Protein AF-A0AAW9DK66-F1 (afdb_monomer_lite)

Radius of gyration: 19.28 Å; chains: 1; bounding box: 42×20×53 Å

Structure (mmCIF, N/CA/C/O backbone):
data_AF-A0AAW9DK66-F1
#
_entry.id   AF-A0AAW9DK66-F1
#
loop_
_atom_site.group_PDB
_atom_site.id
_atom_site.type_symbol
_atom_site.label_atom_id
_atom_site.label_alt_id
_atom_site.label_comp_id
_atom_site.label_asym_id
_atom_site.label_entity_id
_atom_site.label_seq_id
_atom_site.pdbx_PDB_ins_code
_atom_site.Cartn_x
_atom_site.Cartn_y
_atom_site.Cartn_z
_atom_site.occupancy
_atom_site.B_iso_or_equiv
_atom_si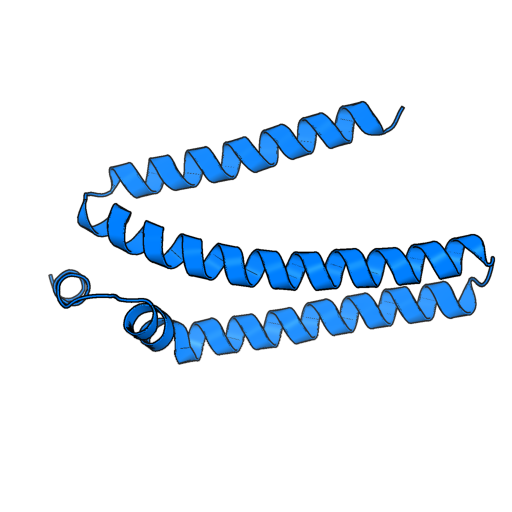te.auth_seq_id
_atom_site.auth_comp_id
_atom_site.auth_asym_id
_atom_site.auth_atom_id
_atom_site.pdbx_PDB_model_num
ATOM 1 N N . ARG A 1 1 ? 6.310 2.205 22.369 1.00 51.53 1 ARG A N 1
ATOM 2 C CA . ARG A 1 1 ? 7.383 1.221 22.062 1.00 51.53 1 ARG A CA 1
ATOM 3 C C . ARG A 1 1 ? 7.099 0.366 20.806 1.00 51.53 1 ARG A C 1
ATOM 5 O O . ARG A 1 1 ? 7.783 -0.623 20.610 1.00 51.53 1 ARG A O 1
ATOM 12 N N . LEU A 1 2 ? 6.180 0.779 19.915 1.00 68.31 2 LEU A N 1
ATOM 13 C CA . LEU A 1 2 ? 5.895 0.109 18.627 1.00 68.31 2 LEU A CA 1
ATOM 14 C C . LEU A 1 2 ? 6.586 0.768 17.414 1.00 68.31 2 LEU A C 1
ATOM 16 O O . LEU A 1 2 ? 6.625 0.183 16.343 1.00 68.31 2 LEU A O 1
ATOM 20 N N . ALA A 1 3 ? 7.151 1.971 17.575 1.00 76.00 3 ALA A N 1
ATOM 21 C CA . ALA A 1 3 ? 7.776 2.703 16.470 1.00 76.00 3 ALA A CA 1
ATOM 22 C C . ALA A 1 3 ? 9.069 2.041 15.962 1.00 76.00 3 ALA A C 1
ATOM 24 O O . ALA A 1 3 ? 9.317 2.021 14.768 1.00 76.00 3 ALA A O 1
ATOM 25 N N . LEU A 1 4 ? 9.865 1.457 16.864 1.00 85.12 4 LEU A N 1
ATOM 26 C CA . LEU A 1 4 ? 11.152 0.839 16.532 1.00 85.12 4 LEU A CA 1
ATOM 27 C C . LEU A 1 4 ? 11.012 -0.346 15.552 1.00 85.12 4 LEU A C 1
ATOM 29 O O . LEU A 1 4 ? 11.706 -0.334 14.539 1.00 85.12 4 LEU A O 1
ATOM 33 N N . PRO A 1 5 ? 10.094 -1.315 15.764 1.00 86.38 5 PRO A N 1
ATOM 34 C CA . PRO A 1 5 ? 9.862 -2.366 14.772 1.00 86.38 5 PRO A CA 1
ATOM 35 C C . PRO A 1 5 ? 9.268 -1.838 13.455 1.00 86.38 5 PRO A C 1
ATOM 37 O O . PRO A 1 5 ? 9.715 -2.262 12.395 1.00 86.38 5 PRO A O 1
ATOM 40 N N . ALA A 1 6 ? 8.348 -0.865 13.493 1.00 83.06 6 ALA A N 1
ATOM 41 C CA . ALA A 1 6 ? 7.745 -0.301 12.279 1.00 83.06 6 ALA A CA 1
ATOM 42 C C . ALA A 1 6 ? 8.762 0.438 11.386 1.00 83.06 6 ALA A C 1
ATOM 44 O O . ALA A 1 6 ? 8.734 0.309 10.162 1.00 83.06 6 ALA A O 1
ATOM 45 N N . THR A 1 7 ? 9.693 1.187 11.984 1.00 87.81 7 THR A N 1
ATOM 46 C CA . THR A 1 7 ? 10.763 1.863 11.235 1.00 87.81 7 THR A CA 1
ATOM 47 C C . THR A 1 7 ? 11.715 0.856 10.594 1.00 87.81 7 THR A C 1
ATOM 49 O O . THR A 1 7 ? 12.111 1.036 9.446 1.00 87.81 7 THR A O 1
ATOM 52 N N . VAL A 1 8 ? 12.065 -0.217 11.310 1.00 88.75 8 VAL A N 1
ATOM 53 C CA . VAL A 1 8 ? 12.927 -1.285 10.782 1.00 88.75 8 VAL A CA 1
ATOM 54 C C . VAL A 1 8 ? 12.256 -1.989 9.600 1.00 88.75 8 VAL A C 1
ATOM 56 O O . VAL A 1 8 ? 12.897 -2.190 8.573 1.00 88.75 8 VAL A O 1
ATOM 59 N N . GLU A 1 9 ? 10.961 -2.292 9.694 1.00 87.88 9 GLU A N 1
ATOM 60 C CA . GLU A 1 9 ? 10.196 -2.894 8.597 1.00 87.88 9 GLU A CA 1
ATOM 61 C C . GLU A 1 9 ? 10.164 -2.008 7.344 1.00 87.88 9 GLU A C 1
ATOM 63 O O . GLU A 1 9 ? 10.364 -2.496 6.232 1.00 87.88 9 GLU A O 1
ATOM 68 N N . ASN A 1 10 ? 10.002 -0.693 7.509 1.00 89.38 10 ASN A N 1
ATOM 69 C CA . ASN A 1 10 ? 10.006 0.244 6.385 1.00 89.38 10 ASN A CA 1
ATOM 70 C C . ASN A 1 10 ? 11.378 0.323 5.679 1.00 89.38 10 ASN A C 1
ATOM 72 O O . ASN A 1 10 ? 11.449 0.399 4.449 1.00 89.38 10 ASN A O 1
ATOM 76 N N . ILE A 1 11 ? 12.473 0.235 6.446 1.00 91.00 11 ILE A N 1
ATOM 77 C CA . ILE A 1 11 ? 13.837 0.151 5.899 1.00 91.00 11 ILE A CA 1
ATOM 78 C C . ILE A 1 11 ? 13.999 -1.127 5.069 1.00 91.00 11 ILE A C 1
ATOM 80 O O . ILE A 1 11 ? 14.498 -1.063 3.945 1.00 91.00 11 ILE A O 1
ATOM 84 N N . PHE A 1 12 ? 13.543 -2.274 5.581 1.00 91.12 12 PHE A N 1
ATOM 85 C CA . PHE A 1 12 ? 13.590 -3.536 4.839 1.00 91.12 12 PHE A CA 1
ATOM 86 C C . PHE A 1 12 ? 12.750 -3.490 3.559 1.00 91.12 12 PHE A C 1
ATOM 88 O O . PHE A 1 12 ? 13.242 -3.895 2.510 1.00 91.12 12 PHE A O 1
ATOM 95 N N . GLN A 1 13 ? 11.534 -2.940 3.609 1.00 87.56 13 GLN A N 1
ATOM 96 C CA . GLN A 1 13 ? 10.688 -2.729 2.426 1.00 87.56 13 GLN A CA 1
ATOM 97 C C . GLN A 1 13 ? 11.400 -1.908 1.341 1.00 87.56 13 GLN A C 1
ATOM 99 O O . GLN A 1 13 ? 11.413 -2.294 0.173 1.00 87.56 13 GLN A O 1
ATOM 104 N N . THR A 1 14 ? 12.047 -0.807 1.730 1.00 86.56 14 THR A N 1
ATOM 105 C CA . THR A 1 14 ? 12.786 0.049 0.790 1.00 86.56 14 THR A CA 1
ATOM 106 C C . THR A 1 14 ? 13.999 -0.674 0.198 1.00 86.56 14 THR A C 1
ATOM 108 O O . THR A 1 14 ? 14.261 -0.562 -0.999 1.00 86.56 14 THR A O 1
ATOM 111 N N . LEU A 1 15 ? 14.723 -1.453 1.010 1.00 89.44 15 LEU A N 1
ATOM 112 C CA . LEU A 1 15 ? 15.860 -2.254 0.546 1.00 89.44 15 LEU A CA 1
ATOM 113 C C . LEU A 1 15 ? 15.441 -3.327 -0.459 1.00 89.44 15 LEU A C 1
ATOM 115 O O . LEU A 1 15 ? 16.136 -3.507 -1.454 1.00 89.44 15 LEU A O 1
ATOM 119 N N . VAL A 1 16 ? 14.313 -4.005 -0.233 1.00 86.19 16 VAL A N 1
ATOM 120 C CA . VAL A 1 16 ? 13.775 -4.998 -1.177 1.00 86.19 16 VAL A CA 1
ATOM 121 C C . VAL A 1 16 ? 13.490 -4.345 -2.529 1.00 86.19 16 VAL A C 1
ATOM 123 O O . VAL A 1 16 ? 14.017 -4.804 -3.536 1.00 86.19 16 VAL A O 1
ATOM 126 N N . GLY A 1 17 ? 12.777 -3.213 -2.554 1.00 81.81 17 GLY A N 1
ATOM 127 C CA . GLY A 1 17 ? 12.497 -2.506 -3.811 1.00 81.81 17 GLY A CA 1
ATOM 128 C C . GLY A 1 17 ? 13.763 -2.034 -4.544 1.00 81.81 17 GLY A C 1
ATOM 129 O O . GLY A 1 17 ? 13.835 -2.076 -5.775 1.00 81.81 17 GLY A O 1
ATOM 130 N N . PHE A 1 18 ? 14.793 -1.627 -3.797 1.00 80.69 18 PHE A N 1
ATOM 131 C CA . PHE A 1 18 ? 16.087 -1.249 -4.369 1.00 80.69 18 PHE A CA 1
ATOM 132 C C . PHE A 1 18 ? 16.825 -2.448 -4.979 1.00 80.69 18 PHE A C 1
ATOM 134 O O . PHE A 1 18 ? 17.322 -2.358 -6.103 1.00 80.69 18 PHE A O 1
ATOM 141 N N . VAL A 1 19 ? 16.873 -3.577 -4.268 1.00 82.06 19 VAL A N 1
ATOM 142 C CA . VAL A 1 19 ? 17.522 -4.808 -4.743 1.00 82.06 19 VAL A CA 1
ATOM 143 C C . VAL A 1 19 ? 16.800 -5.377 -5.960 1.00 82.06 19 VAL A C 1
ATOM 145 O O . VAL A 1 19 ? 17.471 -5.741 -6.923 1.00 82.06 19 VAL A O 1
ATOM 148 N N . ASP A 1 20 ? 15.468 -5.384 -5.970 1.00 79.38 20 ASP A N 1
ATOM 149 C CA . ASP A 1 20 ? 14.677 -5.817 -7.127 1.00 79.38 20 ASP A CA 1
ATOM 150 C C . ASP A 1 20 ? 15.019 -4.976 -8.359 1.00 79.38 20 ASP A C 1
ATOM 152 O O . ASP A 1 20 ? 15.315 -5.509 -9.428 1.00 79.38 20 ASP A O 1
ATOM 156 N N . THR A 1 21 ? 15.085 -3.653 -8.197 1.00 72.62 21 THR A N 1
ATOM 157 C CA . THR A 1 21 ? 15.458 -2.746 -9.291 1.00 72.62 21 THR A CA 1
ATOM 158 C C . THR A 1 21 ? 16.874 -3.031 -9.804 1.00 72.62 21 THR A C 1
ATOM 160 O O . THR A 1 21 ? 17.095 -3.060 -11.015 1.00 72.62 21 THR A O 1
ATOM 163 N N . LEU A 1 22 ? 17.838 -3.279 -8.909 1.00 75.75 22 LEU A N 1
ATOM 164 C CA . LEU A 1 22 ? 19.216 -3.617 -9.283 1.00 75.75 22 LEU A CA 1
ATOM 165 C C . LEU A 1 22 ? 19.330 -4.972 -9.989 1.00 75.75 22 LEU A C 1
ATOM 167 O O . LEU A 1 22 ? 20.064 -5.080 -10.971 1.00 75.75 22 LEU A O 1
ATOM 171 N N . LEU A 1 23 ? 18.617 -5.993 -9.513 1.00 73.31 23 LEU A N 1
ATOM 172 C CA . LEU A 1 23 ? 18.601 -7.322 -10.127 1.00 73.31 23 LEU A CA 1
ATOM 173 C C . LEU A 1 23 ? 18.044 -7.261 -11.545 1.00 73.31 23 LEU A C 1
ATOM 175 O O . LEU A 1 23 ? 18.619 -7.860 -12.453 1.00 73.31 23 LEU A O 1
ATOM 179 N N . ILE A 1 24 ? 16.974 -6.494 -11.762 1.00 66.88 24 ILE A N 1
ATOM 180 C CA . ILE A 1 24 ? 16.423 -6.352 -13.109 1.00 66.88 24 ILE A CA 1
ATOM 181 C C . ILE A 1 24 ? 17.345 -5.491 -13.989 1.00 66.88 24 ILE A C 1
ATOM 183 O O . ILE A 1 24 ? 17.491 -5.767 -15.179 1.00 66.88 24 ILE A O 1
ATOM 187 N N . ALA A 1 25 ? 18.054 -4.511 -13.417 1.00 63.94 25 ALA A N 1
ATOM 188 C CA . ALA A 1 25 ? 19.043 -3.725 -14.155 1.00 63.94 25 ALA A CA 1
ATOM 189 C C . ALA A 1 25 ? 20.235 -4.558 -14.665 1.00 63.94 25 ALA A C 1
ATOM 191 O O . ALA A 1 25 ? 20.816 -4.227 -15.699 1.00 63.94 25 ALA A O 1
ATOM 192 N N . GLN A 1 26 ? 20.576 -5.661 -13.991 1.00 61.81 26 GLN A N 1
ATOM 193 C CA . GLN A 1 26 ? 21.634 -6.578 -14.429 1.00 61.81 26 GLN A CA 1
ATOM 194 C C . GLN A 1 26 ? 21.236 -7.473 -15.618 1.00 61.81 26 GLN A C 1
ATOM 196 O O . GLN A 1 26 ? 22.115 -8.084 -16.223 1.00 61.81 26 GLN A O 1
ATOM 201 N N . LEU A 1 27 ? 19.954 -7.521 -16.004 1.00 61.03 27 LEU A N 1
ATOM 202 C CA . LEU A 1 27 ? 19.465 -8.318 -17.141 1.00 61.03 27 LEU A CA 1
ATOM 203 C C . LEU A 1 27 ? 19.618 -7.614 -18.512 1.00 61.03 27 LEU A C 1
ATOM 205 O O . LEU A 1 27 ? 19.314 -8.218 -19.538 1.00 61.03 27 LEU A O 1
ATOM 209 N N . GLY A 1 28 ? 20.136 -6.377 -18.557 1.00 54.78 28 GLY A N 1
ATOM 210 C CA . GLY A 1 28 ? 20.507 -5.656 -19.789 1.00 54.78 28 GLY A CA 1
ATOM 211 C C . GLY A 1 28 ? 19.760 -4.329 -20.008 1.00 54.78 28 GLY A C 1
ATOM 212 O O . GLY A 1 28 ? 18.692 -4.097 -19.451 1.00 54.78 28 GLY A O 1
ATOM 213 N N . LEU A 1 29 ? 20.312 -3.438 -20.846 1.00 53.22 29 LEU A N 1
ATOM 214 C CA . LEU A 1 29 ? 19.831 -2.053 -21.050 1.00 53.22 29 LEU A CA 1
ATOM 215 C C . LEU A 1 29 ? 18.362 -1.964 -21.530 1.00 53.22 29 LEU A C 1
ATOM 217 O O . LEU A 1 29 ? 17.654 -1.028 -21.168 1.00 53.22 29 LEU A O 1
ATOM 221 N N . VAL A 1 30 ? 17.890 -2.970 -22.279 1.00 53.47 30 VAL A N 1
ATOM 222 C CA . VAL A 1 30 ? 16.486 -3.101 -22.725 1.00 53.47 30 VAL A CA 1
ATOM 223 C C . VAL A 1 30 ? 15.548 -3.439 -21.556 1.00 53.47 30 VAL A C 1
ATOM 225 O O . VAL A 1 30 ? 14.393 -3.018 -21.540 1.00 53.47 30 VAL A O 1
ATOM 228 N N . ALA A 1 31 ? 16.042 -4.148 -20.536 1.00 55.34 31 ALA A N 1
ATOM 229 C CA . ALA A 1 31 ? 15.280 -4.433 -19.325 1.00 55.34 31 ALA A CA 1
ATOM 230 C C . ALA A 1 31 ? 15.136 -3.181 -18.449 1.00 55.34 31 ALA A C 1
ATOM 232 O O . ALA A 1 31 ? 14.084 -2.976 -17.862 1.00 55.34 31 ALA A O 1
ATOM 233 N N . VAL A 1 32 ? 16.136 -2.293 -18.403 1.00 52.75 32 VAL A N 1
ATOM 234 C CA . VAL A 1 32 ? 16.082 -1.068 -17.581 1.00 52.75 32 VAL A CA 1
ATOM 235 C C . VAL A 1 32 ? 15.009 -0.090 -18.068 1.00 52.75 32 VAL A C 1
ATOM 237 O O . VAL A 1 32 ? 14.267 0.455 -17.251 1.00 52.75 32 VAL A O 1
ATOM 240 N N . THR A 1 33 ? 14.878 0.119 -19.380 1.00 54.41 33 THR A N 1
ATOM 241 C CA . THR A 1 33 ? 13.823 0.984 -19.941 1.00 54.41 33 THR A CA 1
ATOM 242 C C . THR A 1 33 ? 12.435 0.364 -19.769 1.00 54.41 33 THR A C 1
ATOM 244 O O . THR A 1 33 ? 11.498 1.063 -19.379 1.00 54.41 33 THR A O 1
ATOM 247 N N . ALA A 1 34 ? 12.311 -0.957 -19.945 1.00 56.56 34 ALA A N 1
ATOM 248 C CA . ALA A 1 34 ? 11.080 -1.693 -19.653 1.00 56.56 34 ALA A CA 1
ATOM 249 C C . ALA A 1 34 ? 10.692 -1.625 -18.161 1.00 56.56 34 ALA A C 1
ATOM 251 O O . ALA A 1 34 ? 9.520 -1.435 -17.832 1.00 56.56 34 ALA A O 1
ATOM 252 N N . VAL A 1 35 ? 11.667 -1.710 -17.252 1.00 60.81 35 VAL A N 1
ATOM 253 C CA . VAL A 1 35 ? 11.465 -1.582 -15.799 1.00 60.81 35 VAL A CA 1
ATOM 254 C C . VAL A 1 35 ? 11.097 -0.169 -15.404 1.00 60.81 35 VAL A C 1
ATOM 256 O O . VAL A 1 35 ? 10.249 -0.007 -14.539 1.00 60.81 35 VAL A O 1
ATOM 259 N N . GLY A 1 36 ? 11.689 0.854 -16.022 1.00 62.91 36 GLY A N 1
ATOM 260 C CA . GLY A 1 36 ? 11.332 2.248 -15.766 1.00 62.91 36 GLY A CA 1
ATOM 261 C C . GLY A 1 36 ? 9.844 2.501 -16.013 1.00 62.91 36 GLY A C 1
ATOM 262 O O . GLY A 1 36 ? 9.156 3.024 -15.136 1.00 62.91 36 GLY A O 1
ATOM 263 N N . LEU A 1 37 ? 9.328 2.031 -17.155 1.00 61.91 37 LEU A N 1
ATOM 264 C CA . LEU A 1 37 ? 7.898 2.095 -17.476 1.00 61.91 37 LEU A CA 1
ATOM 265 C C . LEU A 1 37 ? 7.049 1.250 -16.516 1.00 61.91 37 LEU A C 1
ATOM 267 O O . LEU A 1 37 ? 6.014 1.710 -16.029 1.00 61.91 37 LEU A O 1
ATOM 271 N N . ALA A 1 38 ? 7.496 0.030 -16.208 1.00 65.81 38 ALA A N 1
ATOM 272 C CA . ALA A 1 38 ? 6.817 -0.833 -15.249 1.00 65.81 38 ALA A CA 1
ATOM 273 C C . ALA A 1 38 ? 6.748 -0.192 -13.853 1.00 65.81 38 ALA A C 1
ATOM 275 O O . ALA A 1 38 ? 5.714 -0.289 -13.199 1.00 65.81 38 ALA A O 1
ATOM 276 N N . ASN A 1 39 ? 7.789 0.527 -13.423 1.00 67.56 39 ASN A N 1
ATOM 277 C CA . ASN A 1 39 ? 7.830 1.241 -12.146 1.00 67.56 39 ASN A CA 1
ATOM 278 C C . ASN A 1 39 ? 6.858 2.420 -12.113 1.00 67.56 39 ASN A C 1
ATOM 280 O O . ASN A 1 39 ? 6.237 2.670 -11.084 1.00 67.56 39 ASN A O 1
ATOM 284 N N . THR A 1 40 ? 6.676 3.141 -13.222 1.00 70.00 40 THR A N 1
ATOM 285 C CA . THR A 1 40 ? 5.646 4.187 -13.305 1.00 70.00 40 THR A CA 1
ATOM 286 C C . THR A 1 40 ? 4.251 3.595 -13.123 1.00 70.00 40 THR A C 1
ATOM 288 O O . THR A 1 40 ? 3.463 4.121 -12.337 1.00 70.00 40 THR A O 1
ATOM 291 N N . ILE A 1 41 ? 3.962 2.467 -13.780 1.00 72.12 41 ILE A N 1
ATOM 292 C CA . ILE A 1 41 ? 2.699 1.741 -13.597 1.00 72.12 41 ILE A CA 1
ATOM 293 C C . ILE A 1 41 ? 2.578 1.272 -12.142 1.00 72.12 41 ILE A C 1
ATOM 295 O O . ILE A 1 41 ? 1.564 1.536 -11.498 1.00 72.12 41 ILE A O 1
ATOM 299 N N . LEU A 1 42 ? 3.626 0.660 -11.590 1.00 75.19 42 LEU A N 1
ATOM 300 C CA . LEU A 1 42 ? 3.665 0.199 -10.204 1.00 75.19 42 LEU A CA 1
ATOM 301 C C . LEU A 1 42 ? 3.371 1.341 -9.222 1.00 75.19 42 LEU A C 1
ATOM 303 O O . LEU A 1 42 ? 2.581 1.154 -8.304 1.00 75.19 42 LEU A O 1
ATOM 307 N N . ASN A 1 43 ? 3.928 2.534 -9.446 1.00 76.75 43 ASN A N 1
ATOM 308 C CA . ASN A 1 43 ? 3.686 3.717 -8.620 1.00 76.75 43 ASN A CA 1
ATOM 309 C C . ASN A 1 43 ? 2.227 4.183 -8.665 1.00 76.75 43 ASN A C 1
ATOM 311 O O . ASN A 1 43 ? 1.683 4.564 -7.631 1.00 76.75 43 ASN A O 1
ATOM 315 N N . VAL A 1 44 ? 1.568 4.128 -9.827 1.00 79.31 44 VAL A N 1
ATOM 316 C CA . VAL A 1 44 ? 0.131 4.440 -9.930 1.00 79.31 44 VAL A CA 1
ATOM 317 C C . VAL A 1 44 ? -0.693 3.433 -9.129 1.00 79.31 44 VAL A C 1
ATOM 319 O O . VAL A 1 44 ? -1.575 3.828 -8.366 1.00 79.31 44 VAL A O 1
ATOM 322 N N . TYR A 1 45 ? -0.378 2.141 -9.243 1.00 78.19 45 TYR A N 1
ATOM 323 C CA . TYR A 1 45 ? -1.037 1.101 -8.449 1.00 78.19 45 TYR A CA 1
ATOM 324 C C . TYR A 1 45 ? -0.806 1.333 -6.951 1.00 78.19 45 TYR A C 1
ATOM 326 O O . TYR A 1 45 ? -1.762 1.343 -6.176 1.00 78.19 45 TYR A O 1
ATOM 334 N N . LEU A 1 46 ? 0.441 1.587 -6.546 1.00 81.38 46 LEU A N 1
ATOM 335 C CA . LEU A 1 46 ? 0.822 1.908 -5.169 1.00 81.38 46 LEU A CA 1
ATOM 336 C C . LEU A 1 46 ? 0.056 3.117 -4.633 1.00 81.38 46 LEU A C 1
ATOM 338 O O . LEU A 1 46 ? -0.438 3.060 -3.512 1.00 81.38 46 LEU A O 1
ATOM 342 N N . ALA A 1 47 ? -0.102 4.177 -5.428 1.00 82.56 47 ALA A N 1
ATOM 343 C CA . ALA A 1 47 ? -0.855 5.363 -5.036 1.00 82.56 47 ALA A CA 1
ATOM 344 C C . ALA A 1 47 ? -2.332 5.040 -4.758 1.00 82.56 47 ALA A C 1
ATOM 346 O O . ALA A 1 47 ? -2.881 5.484 -3.748 1.00 82.56 47 ALA A O 1
ATOM 347 N N . VAL A 1 48 ? -2.970 4.225 -5.604 1.00 84.25 48 VAL A N 1
ATOM 348 C CA . VAL A 1 48 ? -4.367 3.807 -5.403 1.00 84.25 48 VAL A CA 1
ATOM 349 C C . VAL A 1 48 ? -4.503 2.899 -4.180 1.00 84.25 48 VAL A C 1
ATOM 351 O O . VAL A 1 48 ? -5.397 3.105 -3.356 1.00 84.25 48 VAL A O 1
ATOM 354 N N . TYR A 1 49 ? -3.596 1.935 -4.009 1.00 83.56 49 TYR A N 1
ATOM 355 C CA . TYR A 1 49 ? -3.577 1.075 -2.824 1.00 83.56 49 TYR A CA 1
ATOM 356 C C . TYR A 1 49 ? -3.323 1.864 -1.539 1.00 83.56 49 TYR A C 1
ATOM 358 O O . TYR A 1 49 ? -3.990 1.614 -0.536 1.00 83.56 49 TYR A O 1
ATOM 366 N N . MET A 1 50 ? -2.422 2.850 -1.562 1.00 86.12 50 MET A N 1
ATOM 367 C CA . MET A 1 50 ? -2.205 3.757 -0.436 1.00 86.12 50 MET A CA 1
ATOM 368 C C . MET A 1 50 ? -3.458 4.572 -0.128 1.00 86.12 50 MET A C 1
ATOM 370 O O . MET A 1 50 ? -3.845 4.650 1.035 1.00 86.12 50 MET A O 1
ATOM 374 N N . ALA A 1 51 ? -4.129 5.135 -1.135 1.00 87.00 51 ALA A N 1
ATOM 375 C CA . ALA A 1 51 ? -5.363 5.893 -0.934 1.00 87.00 51 ALA A CA 1
ATOM 376 C C . ALA A 1 51 ? -6.455 5.038 -0.270 1.00 87.00 51 ALA A C 1
ATOM 378 O O . ALA A 1 51 ? -7.087 5.474 0.696 1.00 87.00 51 ALA A O 1
ATOM 379 N N . LEU A 1 52 ? -6.630 3.796 -0.731 1.00 87.56 52 LEU A N 1
ATOM 380 C CA . LEU A 1 52 ? -7.554 2.837 -0.122 1.00 87.56 52 LEU A CA 1
ATOM 381 C C . LEU A 1 52 ? -7.145 2.465 1.302 1.00 87.56 52 LEU A C 1
ATOM 383 O O . LEU A 1 52 ? -7.986 2.479 2.198 1.00 87.56 52 LEU A O 1
ATOM 387 N N . GLY A 1 53 ? -5.866 2.162 1.525 1.00 85.94 53 GLY A N 1
ATOM 388 C CA . GLY A 1 53 ? -5.341 1.787 2.835 1.00 85.94 53 GLY A CA 1
ATOM 389 C C . GLY A 1 53 ? -5.500 2.905 3.863 1.00 85.94 53 GLY A C 1
ATOM 390 O O . GLY A 1 53 ? -5.998 2.669 4.964 1.00 85.94 53 GLY A O 1
ATOM 391 N N . VAL A 1 54 ? -5.150 4.138 3.495 1.00 88.25 54 VAL A N 1
ATOM 392 C CA . VAL A 1 54 ? -5.310 5.323 4.348 1.00 88.25 54 VAL A CA 1
ATOM 393 C C . VAL A 1 54 ? -6.790 5.609 4.609 1.00 88.25 54 VAL A C 1
ATOM 395 O O . VAL A 1 54 ? -7.165 5.817 5.761 1.00 88.25 54 VAL A O 1
ATOM 398 N N . GLY A 1 55 ? -7.648 5.558 3.585 1.00 87.25 55 GLY A N 1
ATOM 399 C CA . GLY A 1 55 ? -9.092 5.775 3.733 1.00 87.25 55 GLY A CA 1
ATOM 400 C C . GLY A 1 55 ? -9.764 4.738 4.638 1.00 87.25 55 GLY A C 1
ATOM 401 O O . GLY A 1 55 ? -10.510 5.097 5.552 1.00 87.25 55 GLY A O 1
ATOM 402 N N . ALA A 1 56 ? -9.448 3.456 4.446 1.00 86.69 56 ALA A N 1
ATOM 403 C CA . ALA A 1 56 ? -9.930 2.371 5.295 1.00 86.69 56 ALA A CA 1
ATOM 404 C C . ALA A 1 56 ? -9.436 2.524 6.739 1.00 86.69 56 ALA A C 1
ATOM 406 O O . ALA A 1 56 ? -10.230 2.449 7.676 1.00 86.69 56 ALA A O 1
ATOM 407 N N . THR A 1 57 ? -8.145 2.807 6.925 1.00 87.25 57 THR A N 1
ATOM 408 C CA . THR A 1 57 ? -7.555 3.009 8.255 1.00 87.25 57 THR A CA 1
ATOM 409 C C . THR A 1 57 ? -8.192 4.198 8.970 1.00 87.25 57 THR A C 1
ATOM 411 O O . THR A 1 57 ? -8.483 4.100 10.159 1.00 87.25 57 THR A O 1
ATOM 414 N N . ALA A 1 58 ? -8.481 5.294 8.264 1.00 88.44 58 ALA A N 1
ATOM 415 C CA . ALA A 1 58 ? -9.152 6.461 8.832 1.00 88.44 58 ALA A CA 1
ATOM 416 C C . ALA A 1 58 ? -10.581 6.140 9.307 1.00 88.44 58 ALA A C 1
ATOM 418 O O . ALA A 1 58 ? -10.962 6.520 10.417 1.00 88.44 58 ALA A O 1
ATOM 419 N N . LEU A 1 59 ? -11.362 5.401 8.509 1.00 85.56 59 LEU A N 1
ATOM 420 C CA . LEU A 1 59 ? -12.709 4.956 8.890 1.00 85.56 59 LEU A CA 1
ATOM 421 C C . LEU A 1 59 ? -12.679 4.002 10.091 1.00 85.56 59 LEU A C 1
ATOM 423 O O . LEU A 1 59 ? -13.463 4.162 11.030 1.00 85.56 59 LEU A O 1
ATOM 427 N N . ILE A 1 60 ? -11.743 3.052 10.089 1.00 86.81 60 ILE A N 1
ATOM 428 C CA . ILE A 1 60 ? -11.535 2.099 11.184 1.00 86.81 60 ILE A CA 1
ATOM 429 C C . ILE A 1 60 ? -11.138 2.846 12.462 1.00 86.81 60 ILE A C 1
ATOM 431 O O . ILE A 1 60 ? -11.796 2.685 13.489 1.00 86.81 60 ILE A O 1
ATOM 435 N N . ALA A 1 61 ? -10.141 3.732 12.399 1.00 86.31 61 ALA A N 1
ATOM 436 C CA . ALA A 1 61 ? -9.694 4.540 13.533 1.00 86.31 61 ALA A CA 1
ATOM 437 C C . ALA A 1 61 ? -10.831 5.391 14.117 1.00 86.31 61 ALA A C 1
ATOM 439 O O . ALA A 1 61 ? -10.974 5.472 15.338 1.00 86.31 61 ALA A O 1
ATOM 440 N N . ARG A 1 62 ? -11.691 5.962 13.261 1.00 85.75 62 ARG A N 1
ATOM 441 C CA . ARG A 1 62 ? -12.872 6.718 13.696 1.00 85.75 62 ARG A CA 1
ATOM 442 C C . ARG A 1 62 ? -13.881 5.836 14.435 1.00 85.75 62 ARG A C 1
ATOM 444 O O . ARG A 1 62 ? -14.370 6.248 15.483 1.00 85.75 62 ARG A O 1
ATOM 451 N N . SER A 1 63 ? -14.165 4.631 13.936 1.00 84.31 63 SER A N 1
ATOM 452 C CA . SER A 1 63 ? -15.067 3.686 14.619 1.00 84.31 63 SER A CA 1
ATOM 453 C C . SER A 1 63 ? -14.500 3.160 15.944 1.00 84.31 63 SER A C 1
ATOM 455 O O . SER A 1 63 ? -15.238 3.063 16.921 1.00 84.31 63 SER A O 1
ATOM 457 N N . ILE A 1 64 ? -13.183 2.921 16.022 1.00 86.50 64 ILE A N 1
ATOM 458 C CA . ILE A 1 64 ? -12.499 2.558 17.274 1.00 86.50 64 ILE A CA 1
ATOM 459 C C . ILE A 1 64 ? -12.634 3.691 18.298 1.00 86.50 64 ILE A C 1
ATOM 461 O O . ILE A 1 64 ? -12.995 3.436 19.445 1.00 86.50 64 ILE A O 1
ATOM 465 N N . GLY A 1 65 ? -12.382 4.938 17.886 1.00 85.75 65 GLY A N 1
ATOM 466 C CA . GLY A 1 65 ? -12.489 6.111 18.758 1.00 85.75 65 GLY A CA 1
ATOM 467 C C . GLY A 1 65 ? -13.911 6.390 19.255 1.00 85.75 65 GLY A C 1
ATOM 468 O O . GLY A 1 65 ? -14.076 6.911 20.353 1.00 85.75 65 GLY A O 1
ATOM 469 N N . ALA A 1 66 ? -14.934 6.011 18.483 1.00 87.06 66 ALA A N 1
ATOM 470 C CA . ALA A 1 66 ? -16.342 6.137 18.864 1.00 87.06 66 ALA A CA 1
ATOM 471 C C . ALA A 1 66 ? -16.841 5.011 19.795 1.00 87.06 66 ALA A C 1
ATOM 473 O O . ALA A 1 66 ? -17.960 5.091 20.293 1.00 87.06 66 ALA A O 1
ATOM 474 N N . GLY A 1 67 ? -16.045 3.958 20.025 1.00 84.56 67 GLY A N 1
ATOM 475 C CA . GLY A 1 67 ? -16.434 2.805 20.847 1.00 84.56 67 GLY A CA 1
ATOM 476 C C . GLY A 1 67 ? -17.478 1.879 20.205 1.00 84.56 67 GLY A C 1
ATOM 477 O O . GLY A 1 67 ? -17.907 0.913 20.837 1.00 84.56 67 GLY A O 1
ATOM 478 N N . ASP A 1 68 ? -17.861 2.133 18.953 1.00 84.38 68 ASP A N 1
ATOM 479 C CA . ASP A 1 68 ? -18.867 1.365 18.222 1.00 84.38 68 ASP A CA 1
ATOM 480 C C . ASP A 1 68 ? -18.237 0.127 17.563 1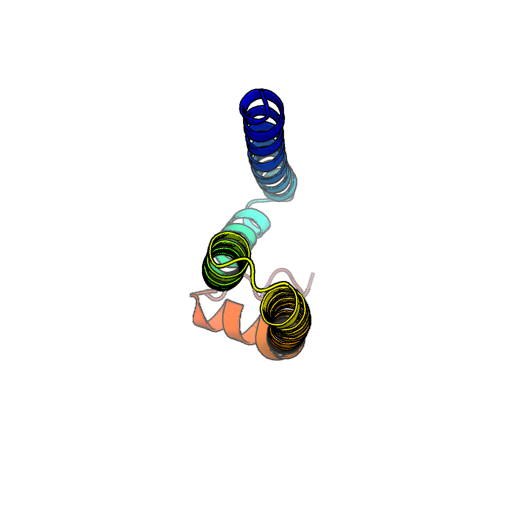.00 84.38 68 ASP A C 1
ATOM 482 O O . ASP A 1 68 ? -17.716 0.160 16.442 1.00 84.38 68 ASP A O 1
ATOM 486 N N . ARG A 1 69 ? -18.261 -0.989 18.300 1.00 79.75 69 ARG A N 1
ATOM 487 C CA . ARG A 1 69 ? -17.703 -2.278 17.857 1.00 79.75 69 ARG A CA 1
ATOM 488 C C . ARG A 1 69 ? -18.489 -2.925 16.714 1.00 79.75 69 ARG A C 1
ATOM 490 O O . ARG A 1 69 ? -17.911 -3.721 15.966 1.00 79.7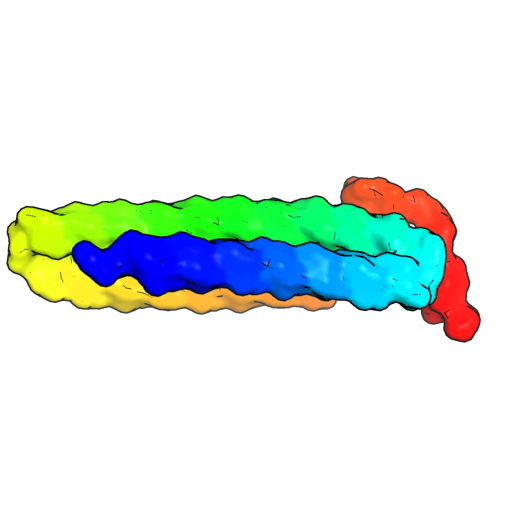5 69 ARG A O 1
ATOM 497 N N . GLU A 1 70 ? -19.774 -2.611 16.581 1.00 83.19 70 GLU A N 1
ATOM 498 C CA . GLU A 1 70 ? -20.625 -3.160 15.525 1.00 83.19 70 GLU A CA 1
ATOM 499 C C . GLU A 1 70 ? -20.265 -2.507 14.187 1.00 83.19 70 GLU A C 1
ATOM 501 O O . GLU A 1 70 ? -19.880 -3.203 13.239 1.00 83.19 70 GLU A O 1
ATOM 506 N N . SER A 1 71 ? -20.216 -1.172 14.161 1.00 79.06 71 SER A N 1
ATOM 507 C CA . SER A 1 71 ? -19.759 -0.405 12.997 1.00 79.06 71 SER A CA 1
ATOM 508 C C . SER A 1 71 ? -18.293 -0.677 12.654 1.00 79.06 71 SER A C 1
ATOM 510 O O . SER A 1 71 ? -17.940 -0.739 11.477 1.00 79.06 71 SER A O 1
ATOM 512 N N . LEU A 1 72 ? -17.427 -0.909 13.649 1.00 81.44 72 LEU A N 1
ATOM 513 C CA . LEU A 1 72 ? -16.031 -1.305 13.425 1.00 81.44 72 LEU A CA 1
ATOM 514 C C . LEU A 1 72 ? -15.930 -2.595 12.604 1.00 81.44 72 LEU A C 1
ATOM 516 O O . LEU A 1 72 ? -15.215 -2.647 11.603 1.00 81.44 72 LEU A O 1
ATOM 520 N N . THR A 1 73 ? -16.648 -3.640 13.017 1.00 83.75 73 THR A N 1
ATOM 521 C CA . THR A 1 73 ? -16.603 -4.947 12.344 1.00 83.75 73 THR A CA 1
ATOM 522 C C . THR A 1 73 ? -17.146 -4.843 10.919 1.00 83.75 73 THR A C 1
ATOM 524 O O . THR A 1 73 ? -16.588 -5.441 9.994 1.00 83.75 73 THR A O 1
ATOM 527 N N . PHE A 1 74 ? -18.195 -4.039 10.727 1.00 87.19 74 PHE A N 1
ATOM 528 C CA . PHE A 1 74 ? -18.756 -3.748 9.413 1.00 87.19 74 PHE A CA 1
ATOM 529 C C . PHE A 1 74 ? -17.753 -3.014 8.508 1.00 87.19 74 PHE A C 1
ATOM 531 O O . PHE A 1 74 ? -17.476 -3.484 7.404 1.00 87.19 74 PHE A O 1
ATOM 538 N N . HIS A 1 75 ? -17.131 -1.930 8.986 1.00 86.38 75 HIS A N 1
ATOM 539 C CA . HIS A 1 75 ? -16.138 -1.167 8.222 1.00 86.38 75 HIS A CA 1
ATOM 540 C C . HIS A 1 75 ? -14.899 -1.993 7.873 1.00 86.38 75 HIS A C 1
ATOM 542 O O . HIS A 1 75 ? -14.413 -1.905 6.748 1.00 86.38 75 HIS A O 1
ATOM 548 N N . VAL A 1 76 ? -14.403 -2.827 8.793 1.00 85.25 76 VAL A N 1
ATOM 549 C CA . VAL A 1 76 ? -13.261 -3.719 8.530 1.00 85.25 76 VAL A CA 1
ATOM 550 C C . VAL A 1 76 ? -13.604 -4.733 7.440 1.00 85.25 76 VAL A C 1
ATOM 552 O O . VAL A 1 76 ? -12.824 -4.911 6.505 1.00 85.25 76 VAL A O 1
ATOM 555 N N . ARG A 1 77 ? -14.779 -5.376 7.513 1.00 87.31 77 ARG A N 1
ATOM 556 C CA . ARG A 1 77 ? -15.231 -6.309 6.468 1.00 87.31 77 ARG A CA 1
ATOM 557 C C . ARG A 1 77 ? -15.397 -5.614 5.125 1.00 87.31 77 ARG A C 1
ATOM 559 O O . ARG A 1 77 ? -14.948 -6.146 4.115 1.00 87.31 77 ARG A O 1
ATOM 566 N N . GLN A 1 78 ? -16.020 -4.442 5.113 1.00 88.88 78 GLN A N 1
ATOM 567 C CA . GLN A 1 78 ? -16.232 -3.686 3.887 1.00 88.88 78 GLN A CA 1
ATOM 568 C C . GLN A 1 78 ? -14.903 -3.241 3.272 1.00 88.88 78 GLN A C 1
ATOM 570 O O . GLN A 1 78 ? -14.725 -3.396 2.068 1.00 88.88 78 GLN A O 1
ATOM 575 N N . ALA A 1 79 ? -13.953 -2.767 4.082 1.00 86.88 79 ALA A N 1
ATOM 576 C CA . ALA A 1 79 ? -12.610 -2.427 3.628 1.00 86.88 79 ALA A CA 1
ATOM 577 C C . ALA A 1 79 ? -11.899 -3.639 3.013 1.00 86.88 79 ALA A C 1
ATOM 579 O O . ALA A 1 79 ? -11.361 -3.526 1.919 1.00 86.88 79 ALA A O 1
ATOM 580 N N . LEU A 1 80 ? -11.969 -4.810 3.653 1.00 87.19 80 LEU A N 1
ATOM 581 C CA . LEU A 1 80 ? -11.407 -6.058 3.124 1.00 87.19 80 LEU A CA 1
ATOM 582 C C . LEU A 1 80 ? -12.015 -6.447 1.772 1.00 87.19 80 LEU A C 1
ATOM 584 O O . LEU A 1 80 ? -11.282 -6.712 0.821 1.00 87.19 80 LEU A O 1
ATOM 588 N N . VAL A 1 81 ? -13.346 -6.457 1.671 1.00 90.00 81 VAL A N 1
ATOM 589 C CA . VAL A 1 81 ? -14.056 -6.780 0.423 1.00 90.00 81 VAL A CA 1
ATOM 590 C C . VAL A 1 81 ? -13.702 -5.779 -0.675 1.00 90.00 81 VAL A C 1
ATOM 592 O O . VAL A 1 81 ? -13.463 -6.178 -1.812 1.00 90.00 81 VAL A O 1
ATOM 595 N N . LEU A 1 82 ? -13.615 -4.492 -0.337 1.00 87.56 82 LEU A N 1
ATOM 596 C CA . LEU A 1 82 ? -13.253 -3.439 -1.278 1.00 87.56 82 LEU A CA 1
ATOM 597 C C . LEU A 1 82 ? -11.800 -3.584 -1.746 1.00 87.56 82 LEU A C 1
ATOM 599 O O . LEU A 1 82 ? -11.545 -3.505 -2.941 1.00 87.56 82 LEU A O 1
ATOM 603 N N . SER A 1 83 ? -10.857 -3.855 -0.840 1.00 85.31 83 SER A N 1
ATOM 604 C CA . SER A 1 83 ? -9.452 -4.097 -1.181 1.00 85.31 83 SER A CA 1
ATOM 605 C C . SER A 1 83 ? -9.290 -5.303 -2.104 1.00 85.31 83 SER A C 1
ATOM 607 O O . SER A 1 83 ? -8.563 -5.213 -3.091 1.00 85.31 83 SER A O 1
ATOM 609 N N . VAL A 1 84 ? -9.995 -6.406 -1.834 1.00 87.25 84 VAL A N 1
ATOM 610 C CA . VAL A 1 84 ? -9.983 -7.595 -2.702 1.00 87.25 84 VAL A CA 1
ATOM 611 C C . VAL A 1 84 ? -10.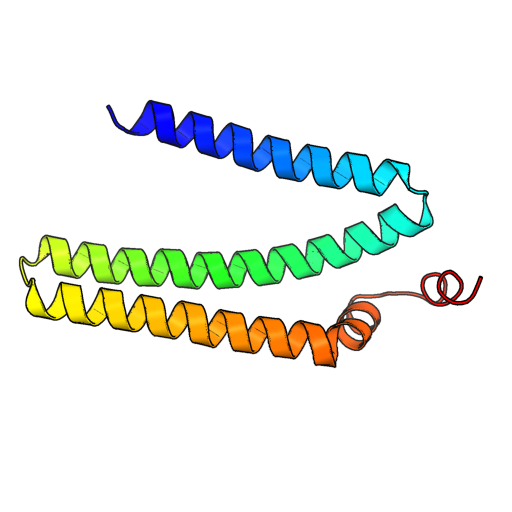633 -7.294 -4.052 1.00 87.25 84 VAL A C 1
ATOM 613 O O . VAL A 1 84 ? -10.069 -7.644 -5.084 1.00 87.25 84 VAL A O 1
ATOM 616 N N . GLY A 1 85 ? -11.782 -6.615 -4.072 1.00 89.56 85 GLY A N 1
ATOM 617 C CA . GLY A 1 85 ? -12.484 -6.26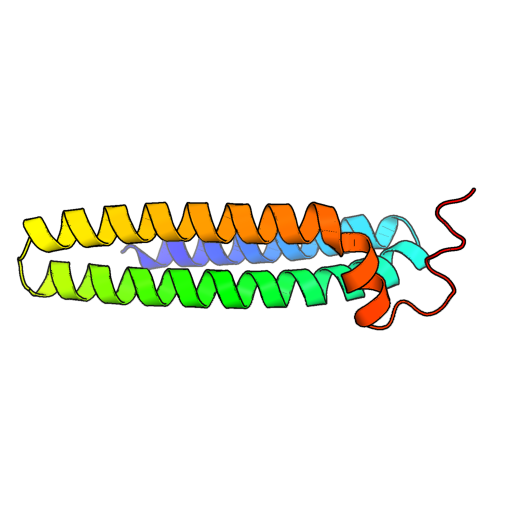6 -5.309 1.00 89.56 85 GLY A CA 1
ATOM 618 C C . GLY A 1 85 ? -11.668 -5.333 -6.202 1.00 89.56 85 GLY A C 1
ATOM 619 O O . GLY A 1 85 ? -11.535 -5.579 -7.399 1.00 89.56 85 GLY A O 1
ATOM 620 N N . VAL A 1 86 ? -11.058 -4.303 -5.614 1.00 85.44 86 VAL A N 1
ATOM 621 C CA . VAL A 1 86 ? -10.172 -3.387 -6.336 1.00 85.44 86 VAL A CA 1
ATOM 622 C C . VAL A 1 86 ? -8.914 -4.116 -6.802 1.00 85.44 86 VAL A C 1
ATOM 624 O O . VAL A 1 86 ? -8.531 -3.961 -7.958 1.00 85.44 86 VAL A O 1
ATOM 627 N N . GLY A 1 87 ? -8.315 -4.969 -5.969 1.00 83.88 87 GLY A N 1
ATOM 628 C CA . GLY A 1 87 ? -7.153 -5.759 -6.369 1.00 83.88 87 GLY A CA 1
ATOM 629 C C . GLY A 1 87 ? -7.448 -6.731 -7.510 1.00 83.88 87 GLY A C 1
ATOM 630 O O . GLY A 1 87 ? -6.653 -6.850 -8.439 1.00 83.88 87 GLY A O 1
ATOM 631 N N . MET A 1 88 ? -8.620 -7.365 -7.503 1.00 86.69 88 MET A N 1
ATOM 632 C CA . MET A 1 88 ? -9.059 -8.249 -8.581 1.00 86.69 88 MET A CA 1
ATOM 633 C C . MET A 1 88 ? -9.329 -7.474 -9.873 1.00 86.69 88 MET A C 1
ATOM 635 O O . MET A 1 88 ? -8.924 -7.922 -10.943 1.00 86.69 88 MET A O 1
ATOM 639 N N . LEU A 1 89 ? -9.946 -6.291 -9.778 1.00 85.00 89 LEU A N 1
ATOM 640 C CA . LEU A 1 89 ? -10.164 -5.398 -10.915 1.00 85.00 89 LEU A CA 1
ATOM 641 C C . LEU A 1 89 ? -8.835 -4.947 -11.530 1.00 85.00 89 LEU A C 1
ATOM 643 O O . LEU A 1 89 ? -8.645 -5.076 -12.735 1.00 85.00 89 LEU A O 1
ATOM 647 N N . PHE A 1 90 ? -7.899 -4.473 -10.708 1.00 80.88 90 PHE A N 1
ATOM 648 C CA . PHE A 1 90 ? -6.565 -4.074 -11.152 1.00 80.88 90 PHE A CA 1
ATOM 649 C C . PHE A 1 90 ? -5.761 -5.249 -11.713 1.00 80.88 90 PHE A C 1
ATOM 651 O O . PHE A 1 90 ? -5.095 -5.090 -12.730 1.00 80.88 90 PHE A O 1
ATOM 658 N N . GLY A 1 91 ? -5.859 -6.440 -11.118 1.00 80.44 91 GLY A N 1
ATOM 659 C CA . GLY A 1 91 ? -5.238 -7.656 -11.645 1.00 80.44 91 GLY A CA 1
ATOM 660 C C . GLY A 1 91 ? -5.779 -8.037 -13.025 1.00 80.44 91 GLY A C 1
ATOM 661 O O . GLY A 1 91 ? -5.001 -8.287 -13.943 1.00 80.44 91 GLY A O 1
ATOM 662 N N . LEU A 1 92 ? -7.103 -8.007 -13.206 1.00 82.62 92 LEU A N 1
ATOM 663 C CA . LEU A 1 92 ? -7.757 -8.233 -14.500 1.00 82.62 92 LEU A CA 1
ATOM 664 C C . LEU A 1 92 ? -7.369 -7.176 -15.534 1.00 82.62 92 LEU A C 1
ATOM 666 O O . LEU A 1 92 ? -7.035 -7.520 -16.666 1.00 82.62 92 LEU A O 1
ATOM 670 N N . LEU A 1 93 ? -7.370 -5.900 -15.146 1.00 75.56 93 LEU A N 1
ATOM 671 C CA . LEU A 1 93 ? -6.938 -4.807 -16.013 1.00 75.56 93 LEU A CA 1
ATOM 672 C C . LEU A 1 93 ? -5.475 -4.980 -16.423 1.00 75.56 93 LEU A C 1
ATOM 674 O O . LEU A 1 93 ? -5.164 -4.825 -17.596 1.00 75.56 93 LEU A O 1
ATOM 678 N N . SER A 1 94 ? -4.592 -5.373 -15.507 1.00 71.75 94 SER A N 1
ATOM 679 C CA . SER A 1 94 ? -3.180 -5.610 -15.816 1.00 71.75 94 SER A CA 1
ATOM 680 C C . SER A 1 94 ? -2.980 -6.812 -16.750 1.00 71.75 94 SER A C 1
ATOM 682 O O . SER A 1 94 ? -2.168 -6.749 -17.669 1.00 71.75 94 SER A O 1
ATOM 684 N N . LEU A 1 95 ? -3.766 -7.884 -16.599 1.00 71.75 95 LEU A N 1
ATOM 685 C CA . LEU A 1 95 ? -3.699 -9.051 -17.489 1.00 71.75 95 LEU A CA 1
ATOM 686 C C . LEU A 1 95 ? -4.240 -8.765 -18.898 1.00 71.75 95 LEU A C 1
ATOM 688 O O . LEU A 1 95 ? -3.666 -9.234 -19.878 1.00 71.75 95 LEU A O 1
ATOM 692 N N . VAL A 1 96 ? -5.330 -8.001 -19.016 1.00 72.31 96 VAL A N 1
ATOM 693 C CA . VAL A 1 96 ? -5.980 -7.713 -20.308 1.00 72.31 96 VAL A CA 1
ATOM 694 C C . VAL A 1 96 ? -5.319 -6.533 -21.026 1.00 72.31 96 VAL A C 1
ATOM 696 O O . VAL A 1 96 ? -5.106 -6.578 -22.237 1.00 72.31 96 VAL A O 1
ATOM 699 N N . PHE A 1 97 ? -4.959 -5.484 -20.286 1.00 68.38 97 PHE A N 1
ATOM 700 C CA . PHE A 1 97 ? -4.436 -4.224 -20.817 1.00 68.38 97 PHE A CA 1
ATOM 701 C C . PHE A 1 97 ? -2.943 -4.019 -20.560 1.00 68.38 97 PHE A C 1
ATOM 703 O O . PHE A 1 97 ? -2.418 -2.991 -20.975 1.00 68.38 97 PHE A O 1
ATOM 710 N N . GLY A 1 98 ? -2.221 -4.967 -19.951 1.00 63.00 98 GLY A N 1
ATOM 711 C CA . GLY A 1 98 ? -0.796 -4.803 -19.623 1.00 63.00 98 GLY A CA 1
ATOM 712 C C . GLY A 1 98 ? 0.055 -4.388 -20.825 1.00 63.00 98 GLY A C 1
ATOM 713 O O . GLY A 1 98 ? 0.851 -3.455 -20.740 1.00 63.00 98 GLY A O 1
ATOM 714 N N . ARG A 1 99 ? -0.199 -4.985 -21.998 1.00 58.06 99 ARG A N 1
ATOM 715 C CA . ARG A 1 99 ? 0.476 -4.611 -23.252 1.00 58.06 99 ARG A CA 1
ATOM 716 C C . ARG A 1 99 ? 0.059 -3.229 -23.768 1.00 58.06 99 ARG A C 1
ATOM 718 O O . ARG A 1 99 ? 0.885 -2.515 -24.320 1.00 58.06 99 ARG A O 1
ATOM 725 N N . GLN A 1 100 ? -1.204 -2.840 -23.593 1.00 59.44 100 GLN A N 1
ATOM 726 C CA . GLN A 1 100 ? -1.722 -1.545 -24.052 1.00 59.44 100 GLN A CA 1
ATOM 727 C C . GLN A 1 100 ? -1.303 -0.392 -23.130 1.00 59.44 100 GLN A C 1
ATOM 729 O O . GLN A 1 100 ? -0.983 0.678 -23.634 1.00 59.44 100 GLN A O 1
ATOM 734 N N . MET A 1 101 ? -1.222 -0.605 -21.811 1.00 57.66 101 MET A N 1
ATOM 735 C CA . MET A 1 101 ? -0.703 0.379 -20.849 1.00 57.66 101 MET A CA 1
ATOM 736 C C . MET A 1 101 ? 0.784 0.666 -21.074 1.00 57.66 101 MET A C 1
ATOM 738 O O . MET A 1 101 ? 1.186 1.825 -21.015 1.00 57.66 101 MET A O 1
ATOM 742 N N . LEU A 1 102 ? 1.582 -0.361 -21.390 1.00 57.19 102 LEU A N 1
ATOM 743 C CA . LEU A 1 102 ? 2.993 -0.191 -21.753 1.00 57.19 102 LEU A CA 1
ATOM 744 C C . LEU A 1 102 ? 3.151 0.666 -23.019 1.00 57.19 102 LEU A C 1
ATOM 746 O O . LEU A 1 102 ? 3.968 1.580 -23.042 1.00 57.19 102 LEU A O 1
ATOM 750 N N . VAL A 1 103 ? 2.319 0.438 -24.040 1.00 56.34 103 VAL A N 1
ATOM 751 C CA . VAL A 1 103 ? 2.323 1.237 -25.279 1.00 56.34 103 VAL A CA 1
ATOM 752 C C . VAL A 1 103 ? 1.843 2.676 -25.040 1.00 56.34 103 VAL A C 1
ATOM 754 O O . VAL A 1 103 ? 2.432 3.608 -25.578 1.00 56.34 103 VAL A O 1
ATOM 757 N N . LEU A 1 104 ? 0.825 2.887 -24.196 1.00 54.12 104 LEU A N 1
ATOM 758 C CA . LEU A 1 104 ? 0.279 4.222 -23.911 1.00 54.12 104 LEU A CA 1
ATOM 759 C C . LEU A 1 104 ? 1.222 5.115 -23.086 1.00 54.12 104 LEU A C 1
ATOM 761 O O . LEU A 1 104 ? 1.147 6.335 -23.187 1.00 54.12 104 LEU A O 1
ATOM 765 N N . MET A 1 105 ? 2.089 4.519 -22.262 1.00 54.06 105 MET A N 1
ATOM 766 C CA . MET A 1 105 ? 3.044 5.232 -21.400 1.00 54.06 105 MET A CA 1
ATOM 767 C C . MET A 1 105 ? 4.364 5.587 -22.110 1.00 54.06 105 MET A C 1
ATOM 769 O O . MET A 1 105 ? 5.277 6.090 -21.461 1.00 54.06 105 MET A O 1
ATOM 773 N N . GLY A 1 106 ? 4.468 5.364 -23.427 1.00 49.84 106 GLY A N 1
ATOM 774 C CA . GLY A 1 106 ? 5.637 5.756 -24.221 1.00 49.84 106 GLY A CA 1
ATOM 775 C C . GLY A 1 106 ? 6.629 4.629 -24.497 1.00 49.84 106 GLY A C 1
ATOM 776 O O . GLY A 1 106 ? 7.825 4.889 -24.610 1.00 49.84 106 GLY A O 1
ATOM 777 N N . ALA A 1 107 ? 6.166 3.379 -24.617 1.00 49.91 107 ALA A N 1
ATOM 778 C CA . ALA A 1 107 ? 6.977 2.332 -25.231 1.00 49.91 107 ALA A CA 1
ATOM 779 C C . ALA A 1 107 ? 7.161 2.639 -26.728 1.00 49.91 107 ALA A C 1
ATOM 781 O O . ALA A 1 107 ? 6.420 2.145 -27.579 1.00 49.91 107 ALA A O 1
ATOM 782 N N . ASP A 1 108 ? 8.145 3.484 -27.036 1.00 44.09 108 ASP A N 1
ATOM 783 C CA . ASP A 1 108 ? 8.665 3.651 -28.387 1.00 44.09 108 ASP A CA 1
ATOM 784 C C . ASP A 1 108 ? 9.242 2.320 -28.893 1.00 44.09 108 ASP A C 1
ATOM 786 O O . ASP A 1 108 ? 9.620 1.434 -28.118 1.00 44.09 108 ASP A O 1
ATOM 790 N N . ALA A 1 109 ? 9.250 2.191 -30.219 1.00 47.66 109 ALA A N 1
ATOM 791 C CA . ALA A 1 109 ? 9.346 0.991 -31.057 1.00 47.66 109 ALA A CA 1
ATOM 792 C C . ALA A 1 109 ? 10.427 -0.077 -30.734 1.00 47.66 109 ALA A C 1
ATOM 794 O O . ALA A 1 109 ? 10.455 -1.121 -31.381 1.00 47.66 109 ALA A O 1
ATOM 795 N N . GLU A 1 110 ? 11.293 0.125 -29.746 1.00 48.56 110 GLU A N 1
ATOM 796 C CA . GLU A 1 110 ? 12.432 -0.740 -29.420 1.00 48.56 110 GLU A CA 1
ATOM 797 C C . GLU A 1 110 ? 12.081 -1.912 -28.481 1.00 48.56 110 GLU A C 1
ATOM 799 O O . GLU A 1 110 ? 12.659 -2.993 -28.585 1.00 48.56 110 GLU A O 1
ATOM 804 N N . SER A 1 111 ? 11.073 -1.761 -27.613 1.00 45.44 111 SER A N 1
ATOM 805 C CA . SER A 1 111 ? 10.655 -2.824 -26.671 1.00 45.44 111 SER A CA 1
ATOM 806 C C . SER A 1 111 ? 9.841 -3.959 -27.315 1.00 45.44 111 SER A C 1
ATOM 808 O O . SER A 1 111 ? 9.666 -5.021 -26.718 1.00 45.44 111 SER A O 1
ATOM 810 N N . LEU A 1 112 ? 9.370 -3.767 -28.552 1.00 46.81 112 LEU A N 1
ATOM 811 C CA . LEU A 1 112 ? 8.664 -4.790 -29.331 1.00 46.81 112 LEU A CA 1
ATOM 812 C C . LEU A 1 112 ? 9.613 -5.716 -30.110 1.00 46.81 112 LEU A C 1
ATOM 814 O O . LEU A 1 112 ? 9.189 -6.798 -30.510 1.00 46.81 112 LEU A O 1
ATOM 818 N N . ALA A 1 113 ? 10.882 -5.335 -30.290 1.00 42.78 113 ALA A N 1
ATOM 819 C CA . ALA A 1 113 ? 11.869 -6.126 -31.030 1.00 42.78 113 ALA A CA 1
ATOM 820 C C . ALA A 1 113 ? 12.524 -7.239 -30.183 1.00 42.78 113 ALA A C 1
ATOM 822 O O . ALA A 1 113 ? 12.944 -8.254 -30.728 1.00 42.78 113 ALA A O 1
ATOM 823 N N . GLY A 1 114 ? 12.572 -7.094 -28.853 1.00 41.19 114 GLY A N 1
ATOM 824 C CA . GLY A 1 114 ? 13.208 -8.071 -27.953 1.00 41.19 114 GLY A CA 1
ATOM 825 C C . GLY A 1 114 ? 12.345 -9.280 -27.565 1.00 41.19 114 GLY A C 1
ATOM 826 O O . GLY A 1 114 ? 12.863 -10.227 -26.990 1.00 41.19 114 GLY A O 1
ATOM 827 N N . ALA A 1 115 ? 11.043 -9.272 -27.872 1.00 42.22 115 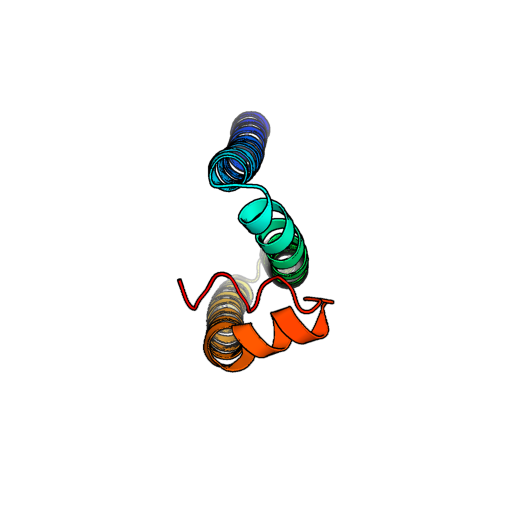ALA A N 1
ATOM 828 C CA . ALA A 1 115 ? 10.133 -10.392 -27.591 1.00 42.22 115 ALA A CA 1
ATOM 829 C C . ALA A 1 115 ? 9.994 -11.383 -28.770 1.00 42.22 115 ALA A C 1
ATOM 831 O O . ALA A 1 115 ? 9.137 -12.266 -28.729 1.00 42.22 115 ALA A O 1
ATOM 832 N N . GLN A 1 116 ? 10.796 -11.218 -29.830 1.00 37.00 116 GLN A N 1
ATOM 833 C CA . GLN A 1 116 ? 10.830 -12.114 -30.995 1.00 37.00 116 GLN A CA 1
ATOM 834 C C . GLN A 1 116 ? 12.226 -12.688 -31.310 1.00 37.00 116 GLN A C 1
ATOM 836 O O . GLN A 1 116 ? 12.419 -13.195 -32.414 1.00 37.00 116 GLN A O 1
ATOM 841 N N . ALA A 1 117 ? 13.175 -12.647 -30.370 1.00 35.03 117 ALA A N 1
ATOM 842 C CA . ALA A 1 117 ? 14.447 -13.370 -30.481 1.00 35.03 117 ALA A CA 1
ATOM 843 C C . ALA A 1 117 ? 14.532 -14.485 -29.434 1.00 35.03 117 ALA A C 1
ATOM 845 O O . ALA A 1 117 ? 14.246 -14.191 -28.252 1.00 35.03 117 ALA A O 1
#

InterPro domains:
  IPR002528 Multi antimicrobial extrusion protein [PF01554] (5-116)
  IPR050222 Multi Antimicrobial Extrusion (MATE) [PTHR43298] (2-114)

Organism: Streptococcus suis (NCBI:txid1307)

Foldseek 3Di:
DPVVVVVVVVVVVVVVVVVVLVVQPVVDPLSNVVVVLVVVVVVVVVVVLVVLVVVLVVQLVVCVVVVPPPSNVVSVVVSVVVSVVVVVVVVVCCVVCVVVSSVVSDPPDPNVVVVPD

Secondary structure (DSSP, 8-state):
--HHHHHHHHHHHHHHHHHHHHHHHTT-HHHHHHHHHHHHHHHHHHHHHHHHHHHHHHHHHHHHHTT-HHHHHHHHHHHHHHHHHHHHHHHHHHHHHHHHHHHHTT--TTTTTTT--

Sequence (117 aa):
RLALPATVENIFQTLVGFVDTLLIAQLGLVAVTAVGLANTILNVYLAVYMALGVGATALIARSIGAGDRESLTFHVRQALVLSVGVGMLFGLLSLVFGRQMLVLMGADAESLAGAQA

pLDDT: mean 73.94, std 15.1, range [35.03, 91.12]